Protein AF-A0A1M5TSC6-F1 (afdb_monomer_lite)

Structure (mmCIF, N/CA/C/O backbone):
data_AF-A0A1M5TSC6-F1
#
_entry.id   AF-A0A1M5TSC6-F1
#
loop_
_atom_site.group_PDB
_atom_site.id
_atom_site.type_symbol
_atom_site.label_atom_id
_atom_site.label_alt_id
_atom_site.label_comp_id
_atom_site.label_asym_id
_atom_site.label_entity_id
_atom_site.label_seq_id
_atom_site.pdbx_PDB_ins_code
_atom_site.Cartn_x
_atom_site.Cartn_y
_atom_site.Cartn_z
_atom_site.occupancy
_atom_site.B_iso_or_equiv
_atom_site.auth_seq_id
_atom_site.auth_comp_id
_atom_site.auth_asym_id
_atom_site.auth_atom_id
_atom_site.pdbx_PDB_model_num
ATOM 1 N N . MET A 1 1 ? -3.031 -5.732 -26.391 1.00 73.69 1 MET A N 1
ATOM 2 C CA . MET A 1 1 ? -1.617 -5.818 -25.949 1.00 73.69 1 MET A CA 1
ATOM 3 C C . MET A 1 1 ? -0.799 -4.541 -26.181 1.00 73.69 1 MET A C 1
ATOM 5 O O . MET A 1 1 ? 0.063 -4.265 -25.359 1.00 73.69 1 MET A O 1
ATOM 9 N N . LEU A 1 2 ? -1.077 -3.725 -27.213 1.00 88.75 2 LEU A N 1
ATOM 10 C CA . LEU A 1 2 ? -0.273 -2.533 -27.557 1.00 88.75 2 LEU A CA 1
ATOM 11 C C . LEU A 1 2 ? -0.085 -1.528 -26.397 1.00 88.75 2 LEU A C 1
ATOM 13 O O . LEU A 1 2 ? 1.023 -1.066 -26.152 1.00 88.75 2 LEU A O 1
ATOM 17 N N . ARG A 1 3 ? -1.142 -1.263 -25.612 1.00 87.94 3 ARG A N 1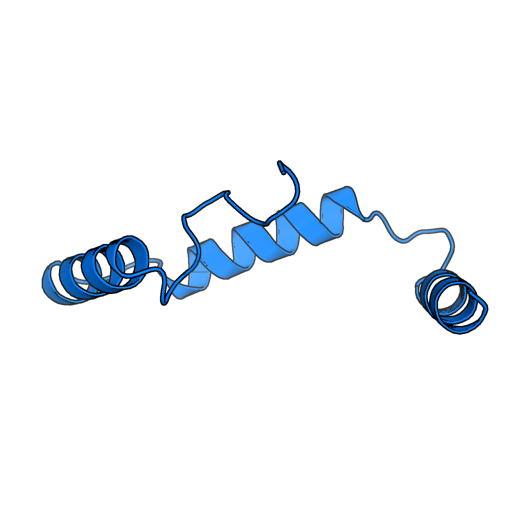
ATOM 18 C CA . ARG A 1 3 ? -1.081 -0.367 -24.440 1.00 87.94 3 ARG A CA 1
ATOM 19 C C . ARG A 1 3 ? -0.014 -0.792 -23.424 1.00 87.94 3 ARG A C 1
ATOM 21 O O . ARG A 1 3 ? 0.733 0.049 -22.947 1.00 87.94 3 ARG A O 1
ATOM 28 N N . ARG A 1 4 ? 0.076 -2.089 -23.111 1.00 85.31 4 ARG A N 1
ATOM 29 C CA . ARG A 1 4 ? 1.053 -2.613 -22.141 1.00 85.31 4 ARG A CA 1
ATOM 30 C C . ARG A 1 4 ? 2.483 -2.482 -22.668 1.00 85.31 4 ARG A C 1
ATOM 32 O O . ARG A 1 4 ? 3.367 -2.125 -21.904 1.00 85.31 4 ARG A O 1
ATOM 39 N N . ALA A 1 5 ? 2.689 -2.708 -23.966 1.00 86.44 5 ALA A N 1
ATOM 40 C CA . ALA A 1 5 ? 3.993 -2.529 -24.602 1.00 86.44 5 ALA A CA 1
ATOM 41 C C . ALA A 1 5 ? 4.460 -1.064 -24.555 1.00 86.44 5 ALA A C 1
ATOM 43 O O . ALA A 1 5 ? 5.607 -0.808 -24.210 1.00 86.44 5 ALA A O 1
ATOM 44 N N . HIS A 1 6 ? 3.565 -0.103 -24.811 1.00 91.81 6 HIS A N 1
ATOM 45 C CA . HIS A 1 6 ? 3.893 1.321 -24.687 1.00 91.81 6 HIS A CA 1
ATOM 46 C C . HIS A 1 6 ? 4.210 1.744 -23.249 1.00 91.81 6 HIS A C 1
ATOM 48 O O . HIS A 1 6 ? 5.117 2.544 -23.049 1.00 91.81 6 HIS A O 1
ATOM 54 N N . VAL A 1 7 ? 3.512 1.190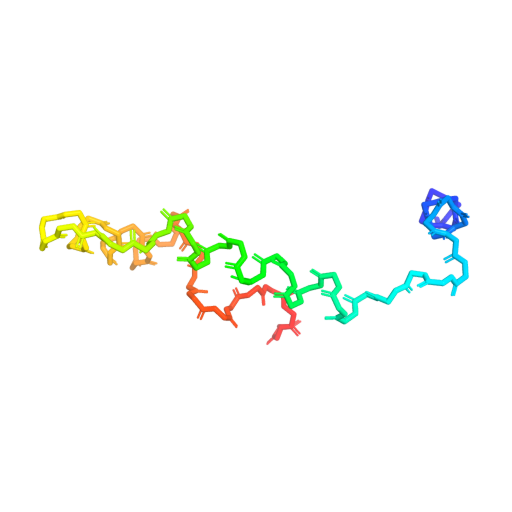 -22.251 1.00 88.38 7 VAL A N 1
ATOM 55 C CA . VAL A 1 7 ? 3.819 1.451 -20.833 1.00 88.38 7 VAL A CA 1
ATOM 56 C C . VAL A 1 7 ? 5.216 0.946 -20.476 1.00 88.38 7 VAL A C 1
ATOM 58 O O . VAL A 1 7 ? 6.001 1.697 -19.911 1.00 88.38 7 VAL A O 1
ATOM 61 N N . LEU A 1 8 ? 5.558 -0.289 -20.853 1.00 86.75 8 LEU A N 1
ATOM 62 C CA . LEU A 1 8 ? 6.893 -0.838 -20.592 1.00 86.75 8 LEU A CA 1
ATOM 63 C C . LEU A 1 8 ? 7.989 -0.055 -21.327 1.00 86.75 8 LEU A C 1
ATOM 65 O O . LEU A 1 8 ? 9.038 0.208 -20.753 1.00 86.75 8 LEU A O 1
ATOM 69 N N . ALA A 1 9 ? 7.729 0.378 -22.563 1.00 88.56 9 ALA A N 1
ATOM 70 C CA . ALA A 1 9 ? 8.663 1.216 -23.311 1.00 88.56 9 ALA A CA 1
ATOM 71 C C . ALA A 1 9 ? 8.884 2.592 -22.655 1.00 88.56 9 ALA A C 1
ATOM 73 O O . ALA A 1 9 ? 10.000 3.100 -22.685 1.00 88.56 9 ALA A O 1
ATOM 74 N N . ALA A 1 10 ? 7.849 3.184 -22.050 1.00 92.00 10 ALA A N 1
ATOM 75 C CA . ALA A 1 10 ? 7.950 4.465 -21.350 1.00 92.00 10 ALA A CA 1
ATOM 76 C C . ALA A 1 10 ? 8.704 4.369 -20.011 1.00 92.00 10 ALA A C 1
ATOM 78 O O . ALA A 1 10 ? 9.339 5.339 -19.609 1.00 92.00 10 ALA A O 1
ATOM 79 N N . LEU A 1 11 ? 8.640 3.217 -19.334 1.00 90.88 11 LEU A N 1
ATOM 80 C CA . LEU A 1 11 ? 9.377 2.958 -18.089 1.00 90.88 11 LEU A CA 1
ATOM 81 C C . LEU A 1 11 ? 10.888 2.796 -18.330 1.00 90.88 11 LEU A C 1
ATOM 83 O O . LEU A 1 11 ? 11.683 3.117 -17.452 1.00 90.88 11 LEU A O 1
ATOM 87 N N . GLY A 1 12 ? 11.279 2.372 -19.535 1.00 90.44 12 GLY A N 1
ATOM 88 C CA . GLY A 1 12 ? 12.677 2.244 -19.943 1.00 90.44 12 GLY A CA 1
ATOM 89 C C . GLY A 1 12 ? 13.324 0.922 -19.519 1.00 90.44 12 GLY A C 1
ATOM 90 O O . GLY A 1 12 ? 12.771 0.151 -18.738 1.00 90.44 12 GLY A O 1
ATOM 91 N N . SER A 1 13 ? 14.508 0.641 -20.072 1.00 87.19 13 SER A N 1
ATOM 92 C CA . SER A 1 13 ? 15.245 -0.614 -19.846 1.00 87.19 13 SER A CA 1
ATOM 93 C C . SER A 1 13 ? 15.797 -0.769 -18.431 1.00 87.19 13 SER A C 1
ATOM 95 O O . SER A 1 13 ? 16.054 -1.890 -18.006 1.00 87.19 13 SER A O 1
ATOM 97 N N . ASP A 1 14 ? 15.974 0.342 -17.720 1.00 91.50 14 ASP A N 1
ATOM 98 C CA . ASP A 1 14 ? 16.610 0.373 -16.400 1.00 91.50 14 ASP A CA 1
ATOM 99 C C . ASP A 1 14 ? 15.589 0.237 -15.261 1.00 91.50 14 ASP A C 1
ATOM 101 O O . ASP A 1 14 ? 15.948 0.237 -14.083 1.00 91.50 14 ASP A O 1
ATOM 105 N N . TRP A 1 15 ? 14.300 0.139 -15.596 1.00 91.31 15 TRP A N 1
ATOM 106 C CA . TRP A 1 15 ? 13.241 -0.016 -14.613 1.00 91.31 15 TRP A CA 1
ATOM 107 C C . TRP A 1 15 ? 13.254 -1.426 -14.011 1.00 91.31 15 TRP A C 1
ATOM 109 O O . TRP A 1 15 ? 13.005 -2.416 -14.700 1.00 91.31 15 TRP A O 1
ATOM 119 N N . ASP A 1 16 ? 13.503 -1.509 -12.703 1.00 91.75 16 ASP A N 1
ATOM 120 C CA . ASP A 1 16 ? 13.414 -2.743 -11.924 1.00 91.75 16 ASP A CA 1
ATOM 121 C C . ASP A 1 16 ? 12.010 -2.867 -11.289 1.00 91.75 16 ASP A C 1
ATOM 123 O O . ASP A 1 16 ? 11.715 -2.184 -10.299 1.00 91.75 16 ASP A O 1
ATOM 127 N N . PRO A 1 17 ? 11.128 -3.747 -11.807 1.00 88.69 17 PRO A N 1
ATOM 128 C CA . PRO A 1 17 ? 9.783 -3.928 -11.264 1.00 88.69 17 PRO A CA 1
ATOM 129 C C . PRO A 1 17 ? 9.793 -4.489 -9.836 1.00 88.69 17 PRO A C 1
ATOM 131 O O . PRO A 1 17 ? 8.872 -4.221 -9.067 1.00 88.69 17 PRO A O 1
ATOM 134 N N . VAL A 1 18 ? 10.828 -5.241 -9.452 1.00 90.69 18 VAL A N 1
ATOM 135 C CA . VAL A 1 18 ? 10.950 -5.812 -8.104 1.00 90.69 18 VAL A CA 1
ATOM 136 C C . VAL A 1 18 ? 11.385 -4.738 -7.111 1.00 90.69 18 VAL A C 1
ATOM 138 O O . VAL A 1 18 ? 10.945 -4.748 -5.960 1.00 90.69 18 VAL A O 1
ATOM 141 N N . ALA A 1 19 ? 12.250 -3.808 -7.522 1.00 91.00 19 ALA A N 1
ATOM 142 C CA . ALA A 1 19 ? 12.574 -2.635 -6.711 1.00 91.00 19 ALA A CA 1
ATOM 143 C C . ALA A 1 19 ? 11.366 -1.701 -6.563 1.00 91.00 19 ALA A C 1
ATOM 145 O O . ALA A 1 19 ? 11.120 -1.213 -5.462 1.00 91.00 19 ALA A O 1
ATOM 146 N N . ALA A 1 20 ? 10.585 -1.503 -7.631 1.00 89.19 20 ALA A N 1
ATOM 147 C CA . ALA A 1 20 ? 9.359 -0.709 -7.580 1.00 89.19 20 ALA A CA 1
ATOM 148 C C . ALA A 1 20 ? 8.338 -1.302 -6.593 1.00 89.19 20 ALA A C 1
ATOM 150 O O . ALA A 1 20 ? 7.870 -0.589 -5.712 1.00 89.19 20 ALA A O 1
ATOM 151 N N . LEU A 1 21 ? 8.067 -2.612 -6.664 1.00 88.44 21 LEU A N 1
ATOM 152 C CA . LEU A 1 21 ? 7.157 -3.289 -5.727 1.00 88.44 21 LEU A CA 1
ATOM 153 C C . LEU A 1 21 ? 7.628 -3.189 -4.269 1.00 88.44 21 LEU A C 1
ATOM 155 O O . LEU A 1 21 ? 6.837 -2.859 -3.390 1.00 88.44 21 LEU A O 1
ATOM 159 N N . ARG A 1 22 ? 8.926 -3.391 -4.011 1.00 88.31 22 ARG A N 1
ATOM 160 C CA . ARG A 1 22 ? 9.502 -3.207 -2.666 1.00 88.31 22 ARG A CA 1
ATOM 161 C C . ARG A 1 22 ? 9.376 -1.765 -2.168 1.00 88.31 22 ARG A C 1
ATOM 163 O O . ARG A 1 22 ? 9.175 -1.546 -0.977 1.00 88.31 22 ARG A O 1
ATOM 170 N N . GLY A 1 23 ? 9.512 -0.789 -3.064 1.00 88.06 23 GLY A N 1
ATOM 171 C CA . GLY A 1 23 ? 9.326 0.627 -2.751 1.00 88.06 23 GLY A CA 1
ATOM 172 C C . GLY A 1 23 ? 7.885 0.953 -2.360 1.00 88.06 23 GLY A C 1
ATOM 173 O O . GLY A 1 23 ? 7.672 1.647 -1.370 1.00 88.06 2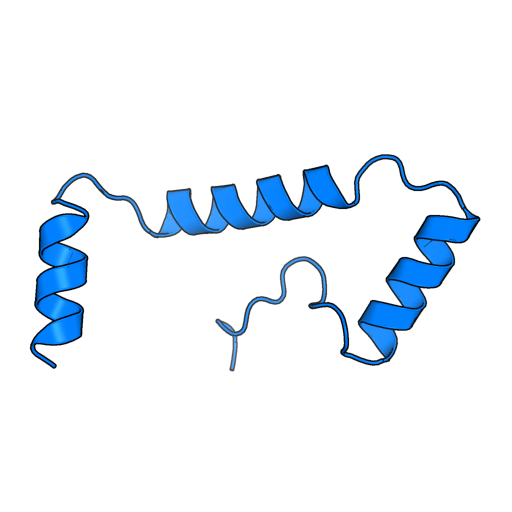3 GLY A O 1
ATOM 174 N N . GLU A 1 24 ? 6.912 0.407 -3.088 1.00 87.94 24 GLU A N 1
ATOM 175 C CA . GLU A 1 24 ? 5.483 0.544 -2.776 1.00 87.94 24 GLU A CA 1
ATOM 176 C C . GLU A 1 24 ? 5.137 -0.076 -1.415 1.00 87.94 24 GLU A C 1
ATOM 178 O O . GLU A 1 24 ? 4.472 0.560 -0.598 1.00 87.94 24 GLU A O 1
ATOM 183 N N . GLU A 1 25 ? 5.644 -1.278 -1.122 1.00 86.50 25 GLU A N 1
ATOM 184 C CA . GLU A 1 25 ? 5.476 -1.908 0.194 1.00 86.50 25 GLU A CA 1
ATOM 185 C C . GLU A 1 25 ? 6.065 -1.032 1.305 1.00 86.50 25 GLU A C 1
ATOM 187 O O . GLU A 1 25 ? 5.375 -0.721 2.273 1.00 86.50 25 GLU A O 1
ATOM 192 N N . ALA A 1 26 ? 7.304 -0.555 1.145 1.00 86.00 26 ALA A N 1
ATOM 193 C CA . ALA A 1 26 ? 7.948 0.318 2.125 1.00 86.00 26 ALA A CA 1
ATOM 194 C C . ALA A 1 26 ? 7.187 1.640 2.331 1.00 86.00 26 ALA A C 1
ATOM 196 O O . ALA A 1 26 ? 7.063 2.111 3.463 1.00 86.00 26 ALA A O 1
ATOM 197 N N . ALA A 1 27 ? 6.649 2.229 1.262 1.00 88.12 27 ALA A N 1
ATOM 198 C CA . ALA A 1 27 ? 5.819 3.425 1.348 1.00 88.12 27 ALA A CA 1
ATOM 199 C C . ALA A 1 27 ? 4.509 3.150 2.102 1.00 88.12 27 ALA A C 1
ATOM 201 O O . ALA A 1 27 ? 4.125 3.943 2.963 1.00 88.12 27 ALA A O 1
ATOM 202 N N . HIS A 1 28 ? 3.862 2.011 1.841 1.00 84.12 28 HIS A N 1
ATOM 203 C CA . HIS A 1 28 ? 2.671 1.586 2.573 1.00 84.12 28 HIS A CA 1
ATOM 204 C C . HIS A 1 28 ? 2.953 1.444 4.075 1.00 84.12 28 HIS A C 1
ATOM 206 O O . HIS A 1 28 ? 2.158 1.901 4.897 1.00 84.12 28 HIS A O 1
ATOM 212 N N . GLU A 1 29 ? 4.115 0.900 4.445 1.00 86.06 29 GLU A N 1
ATOM 213 C CA . GLU A 1 29 ? 4.507 0.810 5.854 1.00 86.06 29 GLU A CA 1
ATOM 214 C C . GLU A 1 29 ? 4.702 2.157 6.524 1.00 86.06 29 GLU A C 1
ATOM 216 O O . GLU A 1 29 ? 4.356 2.320 7.693 1.00 86.06 29 GLU A O 1
ATOM 221 N N . LEU A 1 30 ? 5.248 3.127 5.797 1.00 88.94 30 LEU A N 1
ATOM 222 C CA . LEU A 1 30 ? 5.417 4.475 6.320 1.00 88.94 30 LEU A CA 1
ATOM 223 C C . LEU A 1 30 ? 4.064 5.145 6.582 1.00 88.94 30 LEU A C 1
ATOM 225 O O . LEU A 1 30 ? 3.917 5.799 7.615 1.00 88.94 30 LEU A O 1
ATOM 229 N N . LEU A 1 31 ? 3.070 4.949 5.707 1.00 87.81 31 LEU A N 1
ATOM 230 C CA . LEU A 1 31 ? 1.728 5.531 5.861 1.00 87.81 31 LEU A CA 1
ATOM 231 C C . LEU A 1 31 ? 1.027 5.083 7.147 1.00 87.81 31 LEU A C 1
ATOM 233 O O . LEU A 1 31 ? 0.345 5.884 7.784 1.00 87.81 31 LEU A O 1
ATOM 237 N N . TYR A 1 32 ? 1.215 3.823 7.532 1.00 87.69 32 TYR A N 1
ATOM 238 C CA . TYR A 1 32 ? 0.630 3.245 8.742 1.00 87.69 32 TYR A CA 1
ATOM 239 C C . TYR A 1 32 ? 1.666 3.061 9.857 1.00 87.69 32 TYR A C 1
ATOM 241 O O . TYR A 1 32 ? 1.472 2.272 10.782 1.00 87.69 32 TYR A O 1
ATOM 249 N N . SER A 1 33 ? 2.776 3.798 9.791 1.00 88.06 33 SER A N 1
ATOM 250 C CA . SER A 1 33 ? 3.757 3.837 10.870 1.00 88.06 33 SER A CA 1
ATOM 251 C C . SER A 1 33 ? 3.295 4.768 11.993 1.00 88.06 33 SER A C 1
ATOM 253 O O . SER A 1 33 ? 2.619 5.770 11.766 1.00 88.06 33 SER A O 1
ATOM 255 N N . GLY A 1 34 ? 3.658 4.436 13.235 1.00 91.19 34 GLY A N 1
ATOM 256 C CA . GLY A 1 34 ? 3.415 5.315 14.383 1.00 91.19 34 GLY A CA 1
ATOM 257 C C . GLY A 1 34 ? 1.942 5.498 14.761 1.00 91.19 34 GLY A C 1
ATOM 258 O O . GLY A 1 34 ? 1.608 6.486 15.414 1.00 91.19 34 GLY A O 1
ATOM 259 N N . LEU A 1 35 ? 1.065 4.566 14.376 1.00 93.25 35 LEU A N 1
ATOM 260 C CA . LEU A 1 35 ? -0.332 4.596 14.794 1.00 93.25 35 LEU A CA 1
ATOM 261 C C . LEU A 1 35 ? -0.435 4.508 16.318 1.00 93.25 35 LEU A C 1
ATOM 263 O O . LEU A 1 35 ? 0.202 3.680 16.972 1.00 93.25 35 LEU A O 1
ATOM 267 N N . SER A 1 36 ? -1.288 5.353 16.889 1.00 95.88 36 SER A N 1
ATOM 268 C CA . SER A 1 36 ? -1.720 5.182 18.272 1.00 95.88 36 SER A CA 1
ATOM 269 C C . SER A 1 36 ? -2.503 3.875 18.432 1.00 95.88 36 SER A C 1
ATOM 271 O O . SER A 1 36 ? -3.005 3.303 17.465 1.00 95.88 36 SER A O 1
ATOM 273 N N . ALA A 1 37 ? -2.687 3.422 19.673 1.00 95.75 37 ALA A N 1
ATOM 274 C CA . ALA A 1 37 ? -3.420 2.187 19.948 1.00 95.75 37 ALA A CA 1
ATOM 275 C C . ALA A 1 37 ? -4.861 2.192 19.400 1.00 95.75 37 ALA A C 1
ATOM 277 O O . ALA A 1 37 ? -5.390 1.140 19.061 1.00 95.75 37 ALA A O 1
ATOM 278 N N . GLU A 1 38 ? -5.513 3.352 19.319 1.00 96.69 38 GLU A N 1
ATOM 279 C CA . GLU A 1 38 ? -6.849 3.473 18.727 1.00 96.69 38 GLU A CA 1
ATOM 280 C C . GLU A 1 38 ? -6.814 3.398 17.201 1.00 96.69 38 GLU A C 1
ATOM 282 O O . GLU A 1 38 ? -7.599 2.666 16.600 1.00 96.69 38 GLU A O 1
ATOM 287 N N . GLN A 1 39 ? -5.857 4.085 16.581 1.00 95.62 39 GLN A N 1
ATOM 288 C CA . GLN A 1 39 ? -5.669 4.042 15.133 1.00 95.62 39 GLN A CA 1
ATOM 289 C C . GLN A 1 39 ? -5.258 2.645 14.656 1.00 95.62 39 GLN A C 1
ATOM 291 O O . GLN A 1 39 ? -5.731 2.201 13.615 1.00 95.62 39 GLN A O 1
ATOM 296 N N . GLN A 1 40 ? -4.447 1.928 15.439 1.00 94.38 40 GLN A N 1
ATOM 297 C CA . GLN A 1 40 ? -4.087 0.542 15.154 1.00 94.38 40 GLN A CA 1
ATOM 298 C C . GLN A 1 40 ? -5.321 -0.370 15.170 1.00 94.38 40 GLN A C 1
ATOM 300 O O . GLN A 1 40 ? -5.501 -1.156 14.249 1.00 94.38 40 GLN A O 1
ATOM 305 N N . ARG A 1 41 ? -6.217 -0.220 16.159 1.00 95.75 41 ARG A N 1
ATOM 306 C CA . ARG A 1 41 ? -7.465 -1.006 16.211 1.00 95.75 41 ARG A CA 1
ATOM 307 C C . ARG A 1 41 ? -8.352 -0.766 14.989 1.00 95.75 41 ARG A C 1
ATOM 309 O O . ARG A 1 41 ? -8.871 -1.723 14.428 1.00 95.75 41 ARG A O 1
ATOM 316 N N . MET A 1 42 ? -8.500 0.493 14.573 1.00 95.62 42 MET A N 1
ATOM 317 C CA . MET A 1 42 ? -9.262 0.846 13.371 1.00 95.62 42 MET A CA 1
ATOM 318 C C . MET A 1 42 ? -8.615 0.267 12.107 1.00 95.62 42 MET A C 1
ATOM 320 O O . MET A 1 42 ? -9.305 -0.275 11.250 1.00 95.62 42 MET A O 1
ATOM 324 N N . TYR A 1 43 ? -7.287 0.352 11.991 1.00 92.88 43 TYR A N 1
ATOM 325 C CA . TYR A 1 43 ? -6.551 -0.251 10.881 1.00 92.88 43 TYR A CA 1
ATOM 326 C C . TYR A 1 43 ? -6.796 -1.766 10.807 1.00 92.88 43 TYR A C 1
ATOM 328 O O . TYR A 1 43 ? -7.149 -2.274 9.743 1.00 92.88 43 TYR A O 1
ATOM 336 N N . ASP A 1 44 ? -6.694 -2.471 11.936 1.00 93.81 44 ASP A N 1
ATOM 337 C CA . ASP A 1 44 ? -6.917 -3.918 12.001 1.00 93.81 44 ASP A CA 1
ATOM 338 C C . ASP A 1 44 ? -8.363 -4.295 11.618 1.00 93.81 44 ASP A C 1
ATOM 340 O O . ASP A 1 44 ? -8.584 -5.284 10.913 1.00 93.81 44 ASP A O 1
ATOM 344 N N . GLU A 1 45 ? -9.351 -3.491 12.027 1.00 96.44 45 GLU A N 1
ATOM 345 C CA . GLU A 1 45 ? -10.758 -3.667 11.644 1.00 96.44 45 GLU A CA 1
ATOM 346 C C . GLU A 1 45 ? -10.959 -3.500 10.134 1.00 96.44 45 GLU A C 1
ATOM 348 O O . GLU A 1 45 ? -11.595 -4.340 9.494 1.00 96.44 45 GLU A O 1
ATOM 353 N N . LEU A 1 46 ? -10.368 -2.460 9.544 1.00 94.19 46 LEU A N 1
ATOM 354 C CA . LEU A 1 46 ? -10.458 -2.201 8.108 1.00 94.19 46 LEU A CA 1
ATOM 355 C C . LEU A 1 46 ? -9.779 -3.295 7.274 1.00 94.19 46 LEU A C 1
ATOM 357 O O . LEU A 1 46 ? -10.291 -3.652 6.211 1.00 94.19 46 LEU A O 1
ATOM 361 N N . VAL A 1 47 ? -8.662 -3.849 7.751 1.00 92.75 47 VAL A N 1
ATOM 362 C CA . VAL A 1 47 ? -8.006 -5.003 7.115 1.00 92.75 47 VAL A CA 1
ATOM 363 C C . VAL A 1 47 ? -8.887 -6.249 7.218 1.00 92.75 47 VAL A C 1
ATOM 365 O O . VAL A 1 47 ? -9.077 -6.951 6.226 1.00 92.75 47 VAL A O 1
ATOM 368 N N . SER A 1 48 ? -9.470 -6.515 8.389 1.00 93.62 48 SER A N 1
ATOM 369 C CA . SER A 1 48 ? -10.378 -7.653 8.603 1.00 93.62 48 SER A CA 1
ATOM 370 C 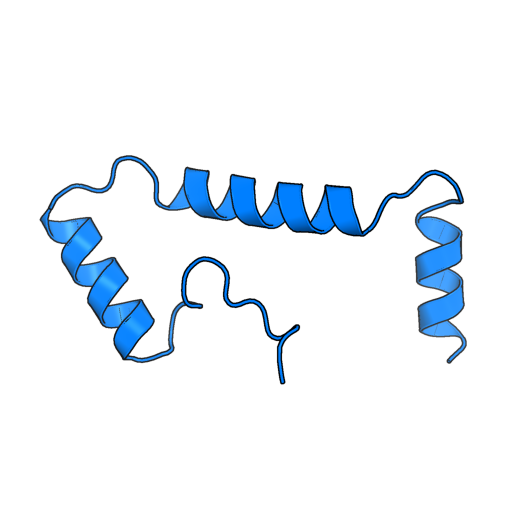C . SER A 1 48 ? -11.633 -7.573 7.725 1.00 93.62 48 SER A C 1
ATOM 372 O O . SER A 1 48 ? -12.070 -8.574 7.158 1.00 93.62 48 SER A O 1
ATOM 374 N N . ALA A 1 49 ? -12.181 -6.368 7.554 1.00 95.81 49 ALA A N 1
ATOM 375 C CA . ALA A 1 49 ? -13.318 -6.102 6.678 1.00 95.81 49 ALA A CA 1
ATOM 376 C C . ALA A 1 49 ? -12.964 -6.135 5.177 1.00 95.81 49 ALA A C 1
ATOM 378 O O . ALA A 1 49 ? -13.859 -6.023 4.339 1.00 95.81 49 ALA A O 1
ATOM 379 N N . GLY A 1 50 ? -11.679 -6.262 4.823 1.00 90.94 50 GLY A N 1
ATOM 380 C CA . GLY A 1 50 ? -11.201 -6.254 3.439 1.00 90.94 50 GLY A CA 1
ATOM 381 C C . GLY A 1 50 ? -11.246 -4.878 2.767 1.00 90.94 50 GLY A C 1
ATOM 382 O O . GLY A 1 50 ? -11.122 -4.787 1.549 1.00 90.94 50 GLY A O 1
ATOM 383 N N . VAL A 1 51 ? -11.431 -3.806 3.542 1.00 93.38 51 VAL A N 1
ATOM 384 C CA . VAL A 1 51 ? -11.391 -2.423 3.042 1.00 93.38 51 VAL A CA 1
ATOM 385 C C . VAL A 1 51 ? -9.950 -2.004 2.768 1.00 93.38 51 VAL A C 1
ATOM 387 O O . VAL A 1 51 ? -9.680 -1.323 1.779 1.00 93.38 51 VAL A O 1
ATOM 390 N N . LEU A 1 52 ? -9.025 -2.419 3.638 1.00 89.69 52 LEU A N 1
ATOM 391 C CA . LEU A 1 52 ? -7.593 -2.229 3.440 1.00 89.69 52 LEU A CA 1
ATOM 392 C C . LEU A 1 52 ? -6.912 -3.553 3.079 1.00 89.69 52 LEU A C 1
ATOM 394 O O . LEU A 1 52 ? -7.280 -4.601 3.617 1.00 89.69 52 LEU A O 1
ATOM 398 N N . PRO A 1 53 ? -5.902 -3.517 2.191 1.00 80.44 53 PRO A N 1
ATOM 399 C CA . PRO A 1 53 ? -5.123 -4.700 1.870 1.00 80.44 53 PRO A CA 1
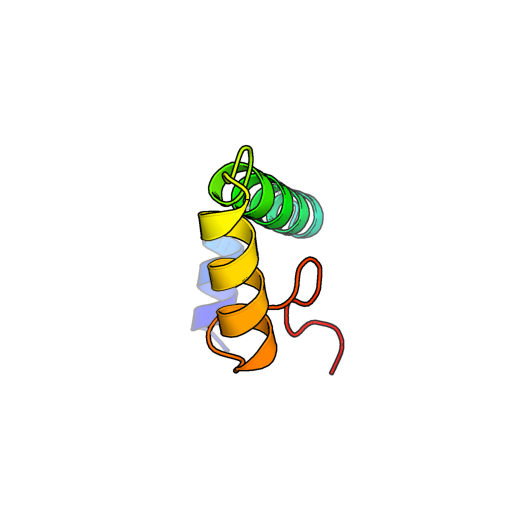ATOM 400 C C . PRO A 1 53 ? -4.349 -5.170 3.101 1.00 80.44 53 PRO A C 1
ATOM 402 O O . PRO A 1 53 ? -3.879 -4.373 3.918 1.00 80.44 53 PRO A O 1
ATOM 405 N N . ARG A 1 54 ? -4.175 -6.487 3.224 1.00 75.44 54 ARG A N 1
ATOM 406 C CA . ARG A 1 54 ? -3.314 -7.051 4.261 1.00 75.44 54 ARG A CA 1
ATOM 407 C C . ARG A 1 54 ? -1.860 -6.712 3.938 1.00 75.44 54 ARG A C 1
ATOM 409 O O . ARG A 1 54 ? -1.421 -6.859 2.800 1.00 75.44 54 ARG A O 1
ATOM 416 N N . ARG A 1 55 ? -1.103 -6.309 4.957 1.00 69.94 55 ARG A N 1
ATOM 417 C CA . ARG A 1 55 ? 0.345 -6.072 4.878 1.00 69.94 55 ARG A CA 1
ATOM 418 C C . ARG A 1 55 ? 1.056 -7.241 4.169 1.00 69.94 55 ARG A C 1
ATOM 420 O O . ARG A 1 55 ? 0.910 -8.387 4.597 1.00 69.94 55 ARG A O 1
ATOM 427 N N . GLY A 1 56 ? 1.778 -6.952 3.081 1.00 60.66 56 GLY A N 1
ATOM 428 C CA . GLY A 1 56 ? 2.494 -7.943 2.258 1.00 60.66 56 GLY A CA 1
ATOM 429 C C . GLY A 1 56 ? 1.622 -8.821 1.346 1.00 60.66 56 GLY A C 1
ATOM 430 O O . GLY A 1 56 ? 2.121 -9.784 0.772 1.00 60.66 56 GLY A O 1
ATOM 431 N N . GLY A 1 57 ? 0.326 -8.525 1.222 1.00 53.06 57 GLY A N 1
ATOM 432 C CA . GLY A 1 57 ? -0.628 -9.247 0.381 1.00 53.06 57 GLY A CA 1
ATOM 433 C C . GLY A 1 57 ? -1.166 -8.367 -0.739 1.00 53.06 57 GLY A C 1
ATOM 434 O O . GLY A 1 57 ? -2.369 -8.143 -0.817 1.00 53.06 57 GLY A O 1
ATOM 435 N N . GLY A 1 58 ? -0.289 -7.830 -1.589 1.00 49.62 58 GLY A N 1
ATOM 436 C 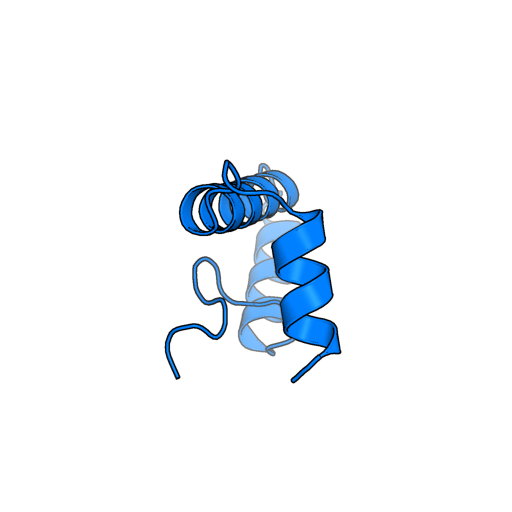CA . GLY A 1 58 ? -0.733 -7.463 -2.932 1.00 49.62 58 GLY A CA 1
ATOM 437 C C . GLY A 1 58 ? -1.130 -8.744 -3.668 1.00 49.62 58 GLY A C 1
ATOM 438 O O . GLY A 1 58 ? -0.454 -9.757 -3.494 1.00 49.62 58 GLY A O 1
ATOM 439 N N . ASP A 1 59 ? -2.211 -8.713 -4.454 1.00 48.53 59 ASP A N 1
ATOM 440 C CA . ASP A 1 59 ? -2.696 -9.786 -5.344 1.00 48.53 59 ASP A CA 1
ATOM 441 C C . ASP A 1 59 ? -1.646 -10.197 -6.404 1.00 48.53 59 ASP A C 1
ATOM 443 O O . ASP A 1 59 ? -1.805 -10.009 -7.609 1.00 48.53 59 ASP A O 1
ATOM 447 N N . ALA A 1 60 ? -0.526 -10.745 -5.951 1.00 47.38 60 ALA A N 1
ATOM 448 C CA . ALA A 1 60 ? 0.501 -11.406 -6.742 1.00 47.38 60 ALA A CA 1
ATOM 449 C C . ALA A 1 60 ? 0.611 -12.898 -6.366 1.00 47.38 60 ALA A C 1
ATOM 451 O O . ALA A 1 60 ? 1.476 -13.598 -6.885 1.00 47.38 60 ALA A O 1
ATOM 452 N N . ALA A 1 61 ? -0.260 -13.383 -5.471 1.00 37.47 61 ALA A N 1
ATOM 453 C CA . ALA A 1 61 ? -0.267 -14.749 -4.948 1.00 37.47 61 ALA A CA 1
ATOM 454 C C . ALA A 1 61 ? -1.597 -15.503 -5.178 1.00 37.47 61 ALA A C 1
ATOM 456 O O . ALA A 1 61 ? -1.900 -16.430 -4.426 1.00 37.47 61 ALA A O 1
ATOM 457 N N . ALA A 1 62 ? -2.377 -15.129 -6.199 1.00 35.44 62 ALA A N 1
ATOM 458 C CA . ALA A 1 62 ? -3.590 -15.839 -6.622 1.00 35.44 62 ALA A CA 1
ATOM 459 C C . ALA A 1 62 ? -3.526 -16.222 -8.106 1.00 35.44 62 ALA A C 1
ATOM 461 O O . ALA A 1 62 ? -3.085 -15.373 -8.915 1.00 35.44 62 ALA A O 1
#

Secondary structure (DSSP, 8-state):
-HHHHHHHHHH-TT--HHHHHHHHHHHHHHHTTT--HHHHHHHHHHHHTTSSPPTT--S---

Sequence (62 aa):
MLRRAHVLAALGSDWDPVAALRGEEAAHELLYSGLSAEQQRMYDELVSAGVLPRRGGGDAAA

Radius of gyration: 16.0 Å; chains: 1; bounding box: 30×21×48 Å

pLDDT: mean 84.74, std 14.46, range [35.44, 96.69]

Foldseek 3Di:
DVVVVVVVVVCPPPDDVVVVVVVVLVVVCVVPPPDDPVRVVVVVVCCVVVVDPDRPDDPPPD